Protein AF-A0A2H9M5C6-F1 (afdb_monomer_lite)

Foldseek 3Di:
DDPLLVLLVVLLVLLVVLLVVLVVQLVPPLVSSVVSLVSLVVSLVVLVVSLVVVLVVLVVDDDDPVSVVVNVSSVVSSVSSVVSNVSSVVSNVVSVVVD

Structure (mmCIF, N/CA/C/O backbone):
data_AF-A0A2H9M5C6-F1
#
_entry.id   AF-A0A2H9M5C6-F1
#
loop_
_atom_site.group_PDB
_atom_site.id
_atom_site.type_symbol
_atom_site.label_atom_id
_atom_site.label_alt_id
_atom_site.label_comp_id
_atom_site.label_asym_id
_atom_site.label_entity_id
_atom_site.label_seq_id
_atom_site.pdbx_PDB_ins_code
_atom_site.Cartn_x
_atom_site.Cartn_y
_atom_site.Cartn_z
_atom_site.occupancy
_atom_site.B_iso_or_equiv
_atom_site.auth_seq_id
_atom_site.auth_comp_id
_atom_site.auth_asym_id
_atom_site.auth_atom_id
_atom_site.pdbx_PDB_model_num
ATOM 1 N N . GLY A 1 1 ? 18.273 -1.918 -8.409 1.00 62.59 1 GLY A N 1
ATOM 2 C CA . GLY A 1 1 ? 16.834 -2.097 -8.134 1.00 62.59 1 GLY A CA 1
ATOM 3 C C . GLY A 1 1 ? 16.122 -0.788 -8.376 1.00 62.59 1 GLY A C 1
ATOM 4 O O . GLY A 1 1 ? 16.608 0.218 -7.864 1.00 62.59 1 GLY A O 1
ATOM 5 N N . ASP A 1 2 ? 15.048 -0.817 -9.164 1.00 89.75 2 ASP A N 1
ATOM 6 C CA . ASP A 1 2 ? 14.290 0.355 -9.616 1.00 89.75 2 ASP A CA 1
ATOM 7 C C . ASP A 1 2 ? 13.807 1.251 -8.452 1.00 89.75 2 ASP A C 1
ATOM 9 O O . ASP A 1 2 ? 13.411 0.760 -7.390 1.00 89.75 2 ASP A O 1
ATOM 13 N N . VAL A 1 3 ? 13.893 2.574 -8.634 1.00 94.38 3 VAL A N 1
ATOM 14 C CA . VAL A 1 3 ? 13.597 3.559 -7.579 1.00 94.38 3 VAL A CA 1
ATOM 15 C C . VAL A 1 3 ? 12.108 3.613 -7.238 1.00 94.38 3 VAL A C 1
ATOM 17 O O . VAL A 1 3 ? 11.767 3.724 -6.059 1.00 94.38 3 VAL A O 1
ATOM 20 N N . HIS A 1 4 ? 11.235 3.474 -8.236 1.00 95.75 4 HIS A N 1
ATOM 21 C CA . HIS A 1 4 ? 9.790 3.475 -8.046 1.00 95.75 4 HIS A CA 1
ATOM 22 C C . HIS A 1 4 ? 9.351 2.183 -7.359 1.00 95.75 4 HIS A C 1
ATOM 24 O O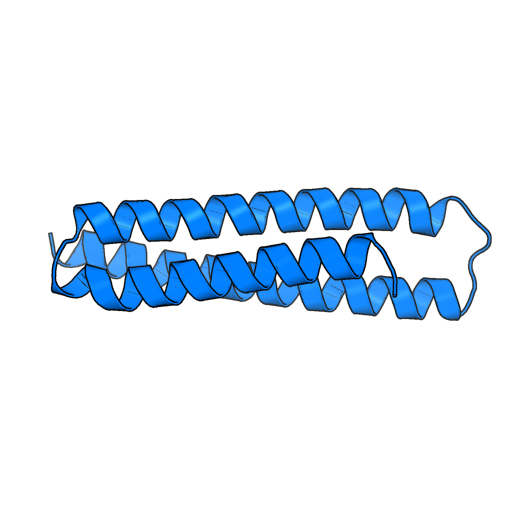 . HIS A 1 4 ? 8.634 2.249 -6.364 1.00 95.75 4 HIS A O 1
ATOM 30 N N . CYS A 1 5 ? 9.886 1.023 -7.764 1.00 95.38 5 CYS A N 1
ATOM 31 C CA . CYS A 1 5 ? 9.679 -0.240 -7.049 1.00 95.38 5 CYS A CA 1
ATOM 32 C C . CYS A 1 5 ? 10.055 -0.116 -5.569 1.00 95.38 5 CYS A C 1
ATOM 34 O O . CYS A 1 5 ? 9.259 -0.453 -4.698 1.00 95.38 5 CYS A O 1
ATOM 36 N N . LYS A 1 6 ? 11.255 0.392 -5.259 1.00 97.12 6 LYS A N 1
ATOM 37 C CA . LYS A 1 6 ? 11.707 0.548 -3.865 1.00 97.12 6 LYS A CA 1
ATOM 38 C C . LYS A 1 6 ? 10.778 1.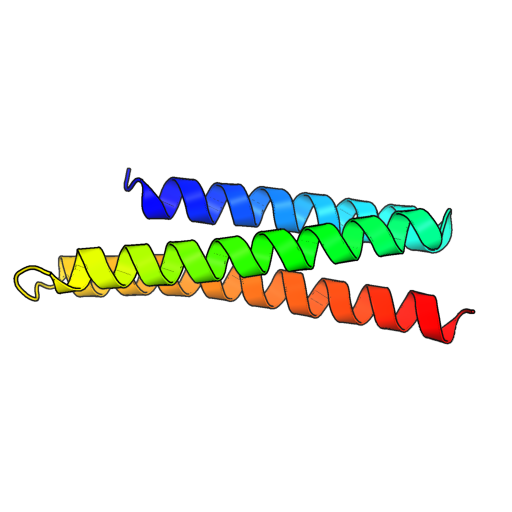456 -3.059 1.00 97.12 6 LYS A C 1
ATOM 40 O O . LYS A 1 6 ? 10.448 1.130 -1.919 1.00 97.12 6 LYS A O 1
ATOM 45 N N . ARG A 1 7 ? 10.356 2.582 -3.640 1.00 98.00 7 ARG A N 1
ATOM 46 C CA . ARG A 1 7 ? 9.440 3.529 -2.991 1.00 98.00 7 ARG A CA 1
ATOM 47 C C . ARG A 1 7 ? 8.068 2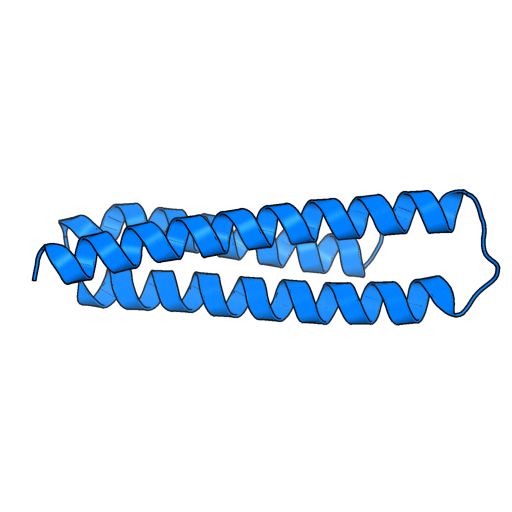.912 -2.756 1.00 98.00 7 ARG A C 1
ATOM 49 O O . ARG A 1 7 ? 7.613 2.907 -1.616 1.00 98.00 7 ARG A O 1
ATOM 56 N N . MET A 1 8 ? 7.457 2.331 -3.786 1.00 97.94 8 MET A N 1
ATOM 57 C CA . MET A 1 8 ? 6.145 1.690 -3.691 1.00 97.94 8 MET A CA 1
ATOM 58 C C . MET A 1 8 ? 6.151 0.527 -2.692 1.00 97.94 8 MET A C 1
ATOM 60 O O . MET A 1 8 ? 5.263 0.443 -1.850 1.00 97.94 8 MET A O 1
ATOM 64 N N . THR A 1 9 ? 7.177 -0.329 -2.699 1.00 98.00 9 THR A N 1
ATOM 65 C CA . THR A 1 9 ? 7.293 -1.427 -1.726 1.00 98.00 9 THR A CA 1
ATOM 66 C C . THR A 1 9 ? 7.484 -0.908 -0.300 1.00 98.00 9 THR A C 1
ATOM 68 O O . THR A 1 9 ? 6.939 -1.477 0.644 1.00 98.00 9 THR A O 1
ATOM 71 N N . ASN A 1 10 ? 8.214 0.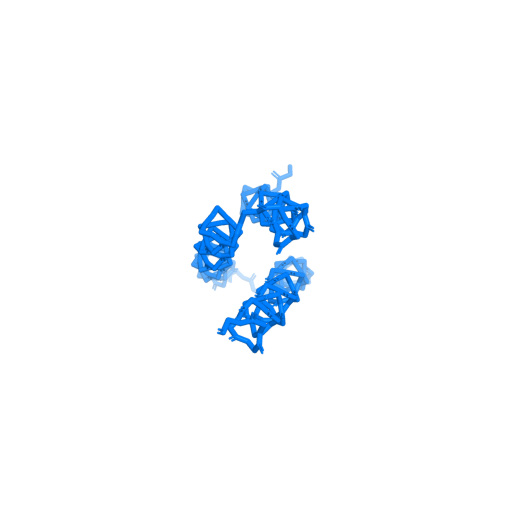195 -0.108 1.00 98.38 10 ASN A N 1
ATOM 72 C CA . ASN A 1 10 ? 8.347 0.813 1.210 1.00 98.38 10 ASN A CA 1
ATOM 73 C C . ASN A 1 10 ? 7.023 1.423 1.705 1.00 98.38 10 ASN A C 1
ATOM 75 O O . ASN A 1 10 ? 6.713 1.302 2.888 1.00 98.38 10 ASN A O 1
ATOM 79 N N . LEU A 1 11 ? 6.239 2.041 0.817 1.00 98.50 11 LEU A N 1
ATOM 80 C CA . LEU A 1 11 ? 4.892 2.531 1.131 1.00 98.50 11 LEU A CA 1
ATOM 81 C C . LEU A 1 11 ? 3.950 1.376 1.484 1.00 98.50 11 LEU A C 1
ATOM 83 O O . LEU A 1 11 ? 3.269 1.438 2.504 1.00 98.50 11 LEU A O 1
ATOM 87 N N . LEU A 1 12 ? 3.988 0.283 0.718 1.00 98.19 12 LEU A N 1
ATOM 88 C CA . LEU A 1 12 ? 3.233 -0.933 1.013 1.00 98.19 12 LEU A CA 1
ATOM 89 C C . LEU A 1 12 ? 3.604 -1.514 2.384 1.00 98.19 12 LEU A C 1
ATOM 91 O O . LEU A 1 12 ? 2.722 -1.840 3.173 1.00 98.19 12 LEU A O 1
ATOM 95 N N . ARG A 1 13 ? 4.900 -1.592 2.706 1.00 98.56 13 ARG A N 1
ATOM 96 C CA . ARG A 1 13 ? 5.374 -2.040 4.024 1.00 98.56 13 ARG A CA 1
ATOM 97 C C . ARG A 1 13 ? 4.793 -1.179 5.149 1.00 98.56 13 ARG A C 1
ATOM 99 O O . ARG A 1 13 ? 4.339 -1.729 6.148 1.00 98.56 13 ARG A O 1
ATOM 106 N N . LYS A 1 14 ? 4.793 0.150 4.992 1.00 98.62 14 LYS A N 1
ATOM 107 C CA . LYS A 1 14 ? 4.190 1.070 5.970 1.00 98.62 14 LYS A CA 1
ATOM 108 C C . LYS A 1 14 ? 2.677 0.865 6.083 1.00 98.62 14 LYS A C 1
ATOM 110 O O . LYS A 1 14 ? 2.174 0.770 7.194 1.00 98.62 14 LYS A O 1
ATOM 115 N N . ALA A 1 15 ? 1.975 0.702 4.961 1.00 98.38 15 ALA A N 1
ATOM 116 C CA . ALA A 1 15 ? 0.542 0.414 4.954 1.00 98.38 15 ALA A CA 1
ATOM 117 C C . ALA A 1 15 ? 0.213 -0.881 5.716 1.00 98.38 15 ALA A C 1
ATOM 119 O O . ALA A 1 15 ? -0.687 -0.885 6.547 1.00 98.38 15 ALA A O 1
ATOM 120 N N . ILE A 1 16 ? 0.974 -1.959 5.500 1.00 98.31 16 ILE A N 1
ATOM 121 C CA . ILE A 1 16 ? 0.801 -3.229 6.228 1.00 98.31 16 ILE A CA 1
ATOM 122 C C . ILE A 1 16 ? 1.050 -3.042 7.732 1.00 98.31 16 ILE A C 1
ATOM 124 O O . ILE A 1 16 ? 0.301 -3.571 8.550 1.00 98.31 16 ILE A O 1
ATOM 128 N N . GLN A 1 17 ? 2.069 -2.265 8.111 1.00 98.50 17 GLN A N 1
ATOM 129 C CA . GLN A 1 17 ? 2.336 -1.952 9.518 1.00 98.50 17 GLN A CA 1
ATOM 130 C C . GLN A 1 17 ? 1.176 -1.185 10.165 1.00 98.50 17 GLN A C 1
ATOM 132 O O . GLN A 1 17 ? 0.789 -1.519 11.282 1.00 98.50 17 GLN A O 1
ATOM 137 N N . SER A 1 18 ? 0.591 -0.204 9.476 1.00 98.25 18 SER A N 1
ATOM 138 C CA . SER A 1 18 ? -0.575 0.526 9.989 1.00 98.25 18 SER A CA 1
ATOM 139 C C . SER A 1 18 ? -1.833 -0.350 10.037 1.00 98.25 18 SER A C 1
ATOM 141 O O . SER A 1 18 ? -2.596 -0.242 10.989 1.00 98.25 18 SER A O 1
ATOM 143 N N . VAL A 1 19 ? -2.024 -1.295 9.103 1.00 98.06 19 VAL A N 1
ATOM 144 C CA . VAL A 1 19 ? -3.090 -2.314 9.218 1.00 98.06 19 VAL A CA 1
ATOM 145 C C . VAL A 1 19 ? -2.911 -3.147 10.490 1.00 98.06 19 VAL A C 1
ATOM 147 O O . VAL A 1 19 ? -3.868 -3.319 11.240 1.00 98.06 19 VAL A O 1
ATOM 150 N N . LEU A 1 20 ? -1.695 -3.630 10.770 1.00 97.50 20 LEU A N 1
ATOM 151 C CA . LEU A 1 20 ? -1.415 -4.392 11.992 1.00 97.50 20 LEU A CA 1
ATOM 152 C C . LEU A 1 20 ? -1.728 -3.574 13.253 1.00 97.50 20 LEU A C 1
ATOM 154 O O . LEU A 1 20 ? -2.385 -4.085 14.156 1.00 97.50 20 LEU A O 1
ATOM 158 N N . LYS A 1 21 ? -1.308 -2.304 13.303 1.00 97.38 21 LYS A N 1
ATOM 159 C CA . LYS A 1 21 ? -1.637 -1.406 14.421 1.00 97.38 21 LYS A CA 1
ATOM 160 C C . LYS A 1 21 ? -3.144 -1.223 14.579 1.00 97.38 21 LYS A C 1
ATOM 162 O O . LYS A 1 21 ? -3.650 -1.388 15.682 1.00 97.38 21 LYS A O 1
ATOM 167 N N . ALA A 1 22 ? -3.867 -0.993 13.481 1.00 96.88 22 ALA A N 1
ATOM 168 C CA . ALA A 1 22 ? -5.319 -0.855 13.508 1.00 96.88 22 ALA A CA 1
ATOM 169 C C . ALA A 1 22 ? -6.001 -2.115 14.072 1.00 96.88 22 ALA A C 1
ATOM 171 O O . ALA A 1 22 ? -6.930 -1.993 14.865 1.00 96.88 22 ALA A O 1
ATOM 172 N N . ILE A 1 23 ? -5.511 -3.315 13.717 1.00 95.12 23 ILE A N 1
ATOM 173 C CA . ILE A 1 23 ? -5.983 -4.610 14.247 1.00 95.12 23 ILE A CA 1
ATOM 174 C C . ILE A 1 23 ? -5.698 -4.761 15.752 1.00 95.12 23 ILE A C 1
ATOM 176 O O . ILE A 1 23 ? -6.483 -5.369 16.475 1.00 95.12 23 ILE A O 1
ATOM 180 N N . ILE A 1 24 ? -4.589 -4.229 16.252 1.00 94.44 24 ILE A N 1
ATOM 181 C CA . ILE A 1 24 ? -4.293 -4.269 17.689 1.00 94.44 24 ILE A CA 1
ATOM 182 C C . ILE A 1 24 ? -5.205 -3.277 18.421 1.00 94.44 24 ILE A C 1
ATOM 184 O O . ILE A 1 24 ? -5.935 -3.647 19.341 1.00 94.44 24 ILE A O 1
ATOM 188 N N . HIS A 1 25 ? -5.244 -2.031 17.953 1.00 94.44 25 HIS A N 1
ATOM 189 C CA . HIS A 1 25 ? -5.923 -0.956 18.659 1.00 94.44 25 HIS A CA 1
ATOM 190 C C . HIS A 1 25 ? -7.450 -1.018 18.571 1.00 94.44 25 HIS A C 1
ATOM 192 O O . HIS A 1 25 ? -8.093 -0.521 19.488 1.00 94.44 25 HIS A O 1
ATOM 198 N N . PHE A 1 26 ? -8.083 -1.618 17.551 1.00 89.69 26 PHE A N 1
ATOM 199 C CA . PHE A 1 26 ? -9.557 -1.549 17.450 1.00 89.69 26 PHE A CA 1
ATOM 200 C C . PHE A 1 26 ? -10.292 -2.227 18.617 1.00 89.69 26 PHE A C 1
ATOM 202 O O . PHE A 1 26 ? -11.458 -1.914 18.855 1.00 89.69 26 PHE A O 1
ATOM 209 N N . LYS A 1 27 ? -9.621 -3.123 19.356 1.00 82.94 27 LYS A N 1
ATOM 210 C CA . LYS A 1 27 ? -10.146 -3.737 20.587 1.00 82.94 27 LYS A CA 1
ATOM 211 C C . LYS A 1 27 ? -9.859 -2.928 21.856 1.00 82.94 27 LYS A C 1
ATOM 213 O O . LYS A 1 27 ? -10.582 -3.081 22.832 1.00 82.94 27 LYS A O 1
ATOM 218 N N . GLU A 1 28 ? -8.820 -2.097 21.849 1.00 88.50 28 GLU A N 1
ATOM 219 C CA . GLU A 1 28 ? -8.300 -1.403 23.038 1.00 88.50 28 GLU A CA 1
ATOM 220 C C . GLU A 1 28 ? -8.660 0.087 23.044 1.00 88.50 28 GLU A C 1
ATOM 222 O O . GLU A 1 28 ? -9.087 0.638 24.055 1.00 88.50 28 GLU A O 1
ATOM 227 N N . ASN A 1 29 ? -8.491 0.748 21.899 1.00 92.38 29 ASN A N 1
ATOM 228 C CA . ASN A 1 29 ? -8.713 2.170 21.705 1.00 92.38 29 ASN A CA 1
ATOM 229 C C . ASN A 1 29 ? -9.185 2.453 20.270 1.00 92.38 29 ASN A C 1
ATOM 231 O O . ASN A 1 29 ? -8.398 2.513 19.318 1.00 92.38 29 ASN A O 1
ATOM 235 N N . LYS A 1 30 ? -10.494 2.695 20.135 1.00 91.44 30 LYS A N 1
ATOM 236 C CA . LYS A 1 30 ? -11.143 2.987 18.851 1.00 91.44 30 LYS A CA 1
ATOM 237 C C . LYS A 1 30 ? -10.574 4.233 18.169 1.00 91.44 30 LYS A C 1
ATOM 239 O O . LYS A 1 30 ? -10.372 4.213 16.961 1.00 91.44 30 LYS A O 1
ATOM 244 N N . GLU A 1 31 ? -10.287 5.301 18.911 1.00 93.81 31 GLU A N 1
ATOM 245 C CA . GLU A 1 31 ? -9.772 6.553 18.342 1.00 93.81 31 GLU A CA 1
ATOM 246 C C . GLU A 1 31 ? -8.384 6.359 17.718 1.00 93.81 31 GLU A C 1
ATOM 248 O O . GLU A 1 31 ? -8.127 6.810 16.600 1.00 93.81 31 GLU A O 1
ATOM 253 N N . THR A 1 32 ? -7.498 5.631 18.400 1.00 95.69 32 THR A N 1
ATOM 254 C CA . THR A 1 32 ? -6.176 5.287 17.860 1.00 95.69 32 THR A CA 1
ATOM 255 C C . THR A 1 32 ? -6.299 4.389 16.632 1.00 95.69 32 THR A C 1
ATOM 257 O O . THR A 1 32 ? -5.660 4.661 15.617 1.00 95.69 32 THR A O 1
ATOM 260 N N . ALA A 1 33 ? -7.186 3.393 16.663 1.00 95.75 33 ALA A N 1
ATOM 261 C CA . ALA A 1 33 ? -7.421 2.522 15.515 1.00 95.75 33 ALA A CA 1
ATOM 262 C C . ALA A 1 33 ? -7.928 3.289 14.279 1.00 95.75 33 ALA A C 1
ATOM 264 O O . ALA A 1 33 ? -7.513 3.002 13.154 1.00 95.75 33 ALA A O 1
ATOM 265 N N . LEU A 1 34 ? -8.778 4.307 14.469 1.00 96.06 34 LEU A N 1
ATOM 266 C CA . LEU A 1 34 ? -9.215 5.192 13.384 1.00 96.06 34 LEU A CA 1
ATOM 267 C C . LEU A 1 34 ? -8.037 5.955 12.764 1.00 96.06 34 LEU A C 1
ATOM 269 O O . LEU A 1 34 ? -7.965 6.068 11.539 1.00 96.06 34 LEU A O 1
ATOM 273 N N . ARG A 1 35 ? -7.093 6.441 13.583 1.00 97.19 35 ARG A N 1
ATOM 274 C CA . ARG A 1 35 ? -5.868 7.093 13.087 1.00 97.19 35 ARG A CA 1
ATOM 275 C C . ARG A 1 35 ? -5.013 6.130 12.266 1.00 97.19 35 ARG A C 1
ATOM 277 O O . ARG A 1 35 ? -4.593 6.498 11.172 1.00 97.19 35 ARG A O 1
ATOM 284 N N . ASP A 1 36 ? -4.824 4.896 12.728 1.00 98.00 36 ASP A N 1
ATOM 285 C CA . ASP A 1 36 ? -4.072 3.887 11.974 1.00 98.00 36 ASP A CA 1
ATOM 286 C C . ASP A 1 36 ? -4.730 3.570 10.622 1.00 98.00 36 ASP A C 1
ATOM 288 O O . ASP A 1 36 ? -4.048 3.467 9.602 1.00 98.00 36 ASP A O 1
ATOM 292 N N . VAL A 1 37 ? -6.066 3.479 10.569 1.00 97.75 37 VAL A N 1
ATOM 293 C CA . VAL A 1 37 ? -6.791 3.307 9.298 1.00 97.75 37 VAL A CA 1
ATOM 294 C C . VAL A 1 37 ? -6.547 4.485 8.349 1.00 97.75 37 VAL A C 1
ATOM 296 O O . VAL A 1 37 ? -6.369 4.277 7.143 1.00 97.75 37 VAL A O 1
ATOM 299 N N . LEU A 1 38 ? -6.528 5.719 8.861 1.00 97.44 38 LEU A N 1
ATOM 300 C CA . LEU A 1 38 ? -6.224 6.900 8.049 1.00 97.44 38 LEU A CA 1
ATOM 301 C C . LEU A 1 38 ? -4.796 6.849 7.491 1.00 97.44 38 LEU A C 1
ATOM 303 O O . LEU A 1 38 ? -4.605 7.174 6.319 1.00 97.44 38 LEU A O 1
ATOM 307 N N . GLU A 1 39 ? -3.814 6.371 8.261 1.00 98.25 39 GLU A N 1
ATOM 308 C CA . GLU A 1 39 ? -2.453 6.155 7.751 1.00 98.25 39 GLU A CA 1
ATOM 309 C C . GLU A 1 39 ? -2.432 5.174 6.570 1.00 98.25 39 GLU A C 1
ATOM 311 O O . GLU A 1 39 ? -1.806 5.459 5.547 1.00 98.25 39 GLU A O 1
ATOM 316 N N . VAL A 1 40 ? -3.162 4.052 6.655 1.00 98.25 40 VAL A N 1
ATOM 317 C CA . VAL A 1 40 ? -3.261 3.085 5.543 1.00 98.25 40 VAL A CA 1
ATOM 318 C C . VAL A 1 40 ? -3.785 3.764 4.277 1.00 98.25 40 VAL A C 1
ATOM 320 O O . VAL A 1 40 ? -3.234 3.569 3.189 1.00 98.25 40 VAL A O 1
ATOM 323 N N . LYS A 1 41 ? -4.831 4.592 4.406 1.00 96.81 41 LYS A N 1
ATOM 324 C CA . LYS A 1 41 ? -5.413 5.330 3.274 1.00 96.81 41 LYS A CA 1
ATOM 325 C C . LYS A 1 41 ? -4.412 6.311 2.665 1.00 96.81 41 LYS A C 1
ATOM 327 O O . LYS A 1 41 ? -4.313 6.379 1.437 1.00 96.81 41 LYS A O 1
ATOM 332 N N . THR A 1 42 ? -3.641 7.007 3.498 1.00 98.12 42 THR A N 1
ATOM 333 C CA . THR A 1 42 ? -2.573 7.916 3.059 1.00 98.12 42 THR A CA 1
ATOM 334 C C . THR A 1 42 ? -1.492 7.170 2.279 1.00 98.12 42 THR A C 1
ATOM 336 O O . THR A 1 42 ? -1.220 7.519 1.132 1.00 98.12 42 THR A O 1
ATOM 339 N N . TYR A 1 43 ? -0.947 6.076 2.819 1.00 98.44 43 TYR A N 1
ATOM 340 C CA . TYR A 1 43 ? 0.093 5.306 2.128 1.00 98.44 43 TYR A CA 1
ATOM 341 C C . TYR A 1 43 ? -0.395 4.662 0.826 1.00 98.44 43 TYR A C 1
ATOM 343 O O . TYR A 1 43 ? 0.360 4.583 -0.147 1.00 98.44 43 TYR A O 1
ATOM 351 N N . ASN A 1 44 ? -1.656 4.223 0.758 1.00 97.44 44 ASN A N 1
ATOM 352 C CA . ASN A 1 44 ? -2.230 3.717 -0.488 1.00 97.44 44 ASN A CA 1
ATOM 353 C C . ASN A 1 44 ? -2.373 4.826 -1.546 1.00 97.44 44 ASN A C 1
ATOM 355 O O . ASN A 1 44 ? -2.065 4.606 -2.720 1.00 97.44 44 ASN A O 1
ATOM 359 N N . LYS A 1 45 ? -2.785 6.036 -1.140 1.00 97.81 45 LYS A N 1
ATOM 360 C CA . LYS A 1 45 ? -2.830 7.200 -2.036 1.00 97.81 45 LYS A CA 1
ATOM 361 C C . LYS A 1 45 ? -1.438 7.519 -2.586 1.00 97.81 45 LYS A C 1
ATOM 363 O O . LYS A 1 45 ? -1.279 7.593 -3.801 1.00 97.81 45 LYS A O 1
ATOM 368 N N . GLU A 1 46 ? -0.434 7.604 -1.718 1.00 98.06 46 GLU A N 1
ATOM 369 C CA . GLU A 1 46 ? 0.961 7.830 -2.119 1.00 98.06 46 GLU A CA 1
ATOM 370 C C . GLU A 1 46 ? 1.481 6.719 -3.049 1.00 98.06 46 GLU A C 1
ATOM 372 O O . GLU A 1 46 ? 2.174 6.993 -4.028 1.00 98.06 46 GLU A O 1
ATOM 377 N N . THR A 1 47 ? 1.099 5.459 -2.806 1.00 97.94 47 THR A N 1
ATOM 378 C CA . THR A 1 47 ? 1.466 4.324 -3.674 1.00 97.94 47 THR A CA 1
ATOM 379 C C . THR A 1 47 ? 0.873 4.480 -5.074 1.00 97.94 47 THR A C 1
ATOM 381 O O . THR A 1 47 ? 1.554 4.211 -6.064 1.00 97.94 47 THR A O 1
ATOM 384 N N . LYS A 1 48 ? -0.383 4.933 -5.179 1.00 97.00 48 LYS A N 1
ATOM 385 C CA . LYS A 1 48 ? -1.043 5.205 -6.466 1.00 97.00 48 LYS A CA 1
ATOM 386 C C . LYS A 1 48 ? -0.385 6.373 -7.205 1.00 97.00 48 LYS A C 1
ATOM 388 O O . LYS A 1 48 ? -0.228 6.306 -8.421 1.00 97.00 48 LYS A O 1
ATOM 393 N N . GLU A 1 49 ? 0.002 7.424 -6.492 1.00 97.69 49 GLU A N 1
ATOM 394 C CA . GLU A 1 49 ? 0.715 8.562 -7.078 1.00 97.69 49 GLU A CA 1
ATOM 395 C C . GLU A 1 49 ? 2.094 8.150 -7.605 1.00 97.69 49 GLU A C 1
ATOM 397 O O . GLU A 1 49 ? 2.446 8.490 -8.734 1.00 97.69 49 GLU A O 1
ATOM 402 N N . GLU A 1 50 ? 2.858 7.370 -6.836 1.00 98.00 50 GLU A N 1
ATOM 403 C CA . GLU A 1 50 ? 4.164 6.866 -7.274 1.00 98.00 50 GLU A CA 1
ATOM 404 C C . GLU A 1 50 ? 4.035 5.885 -8.448 1.00 98.00 50 GLU A C 1
ATOM 406 O O . GLU A 1 50 ? 4.841 5.937 -9.373 1.00 98.00 50 GLU A O 1
ATOM 411 N N . TYR A 1 51 ? 2.991 5.047 -8.462 1.00 97.50 51 TYR A N 1
ATOM 412 C CA . TYR A 1 51 ? 2.659 4.182 -9.598 1.00 97.50 51 TYR A CA 1
ATOM 413 C C . TYR A 1 51 ? 2.449 4.986 -10.887 1.00 97.50 51 TYR A C 1
ATOM 415 O O . TYR A 1 51 ? 3.007 4.635 -11.924 1.00 97.50 51 TYR A O 1
ATOM 423 N N . ASN A 1 52 ? 1.680 6.077 -10.826 1.00 96.44 52 ASN A N 1
ATOM 424 C CA . ASN A 1 52 ? 1.430 6.921 -11.995 1.00 96.44 52 ASN A CA 1
ATOM 425 C C . ASN A 1 52 ? 2.725 7.569 -12.505 1.00 96.44 52 ASN A C 1
ATOM 427 O O . ASN A 1 52 ? 3.013 7.484 -13.696 1.00 96.44 52 ASN A O 1
ATOM 431 N N . LYS A 1 53 ? 3.558 8.107 -11.602 1.00 95.75 53 LYS A N 1
ATOM 432 C CA . LYS A 1 53 ? 4.886 8.649 -11.953 1.00 95.75 53 LYS A CA 1
ATOM 433 C C . LYS A 1 53 ? 5.783 7.590 -12.599 1.00 95.75 53 LYS A C 1
ATOM 435 O O . LYS A 1 53 ? 6.499 7.876 -13.556 1.00 95.75 53 LYS A O 1
ATOM 440 N N . ALA A 1 54 ? 5.741 6.361 -12.082 1.00 94.81 54 ALA A N 1
ATOM 441 C CA . ALA A 1 54 ? 6.502 5.248 -12.630 1.00 94.81 54 ALA A CA 1
ATOM 442 C C . ALA A 1 54 ? 6.058 4.915 -14.060 1.00 94.81 54 ALA A C 1
ATOM 444 O O . ALA A 1 54 ? 6.909 4.689 -14.916 1.00 94.81 54 ALA A O 1
ATOM 445 N N . LEU A 1 55 ? 4.748 4.926 -14.335 1.00 94.25 55 LEU A N 1
ATOM 446 C CA . LEU A 1 55 ? 4.206 4.702 -15.677 1.00 94.25 55 LEU A CA 1
ATOM 447 C C . LEU A 1 55 ? 4.567 5.818 -16.659 1.00 94.25 55 LEU A C 1
ATOM 449 O O . LEU A 1 55 ? 4.984 5.513 -17.772 1.00 94.25 55 LEU A O 1
ATOM 453 N N . GLU A 1 56 ? 4.436 7.084 -16.259 1.00 92.50 56 GLU A N 1
ATOM 454 C CA . GLU A 1 56 ? 4.800 8.237 -17.098 1.00 92.50 56 GLU A CA 1
ATOM 455 C C . GLU A 1 56 ? 6.257 8.145 -17.557 1.00 92.50 56 GLU A C 1
ATOM 457 O O . GLU A 1 56 ? 6.560 8.300 -18.738 1.00 92.50 56 GLU A O 1
ATOM 462 N N . LYS A 1 57 ? 7.160 7.803 -16.631 1.00 89.50 57 LYS A N 1
ATOM 463 C CA . LYS A 1 57 ? 8.574 7.599 -16.946 1.00 89.50 57 LYS A CA 1
ATOM 464 C C . LYS A 1 57 ? 8.807 6.372 -17.829 1.00 89.50 57 LYS A C 1
ATOM 466 O O . LYS A 1 57 ? 9.649 6.414 -18.720 1.00 89.50 57 LYS A O 1
ATOM 471 N N . LEU A 1 58 ? 8.095 5.279 -17.563 1.00 89.06 58 LEU A N 1
ATOM 472 C CA . LEU A 1 58 ? 8.276 4.006 -18.256 1.00 89.06 58 LEU A CA 1
ATOM 473 C C . LEU A 1 58 ? 7.832 4.070 -19.726 1.00 89.06 58 LEU A C 1
ATOM 475 O O . LEU A 1 58 ? 8.481 3.474 -20.579 1.00 89.06 58 LEU A O 1
ATOM 479 N N . TYR A 1 59 ? 6.757 4.805 -20.023 1.00 86.12 59 TYR A N 1
ATOM 480 C CA . TYR A 1 59 ? 6.240 4.985 -21.385 1.00 86.12 59 TYR A CA 1
ATOM 481 C C . TYR A 1 59 ? 6.891 6.141 -22.157 1.00 86.12 59 TYR A C 1
ATOM 483 O O . TYR A 1 59 ? 6.590 6.325 -23.332 1.00 86.12 59 TYR A O 1
ATOM 491 N N . GLY A 1 60 ? 7.799 6.900 -21.537 1.00 81.56 60 GLY A N 1
ATOM 492 C CA . GLY A 1 60 ? 8.566 7.953 -22.211 1.00 81.56 60 GLY A CA 1
ATOM 493 C C . GLY A 1 60 ? 9.689 7.444 -23.130 1.00 81.56 60 GLY A C 1
ATOM 494 O O . GLY A 1 60 ? 10.413 8.260 -23.693 1.00 81.56 60 GLY A O 1
ATOM 495 N N . GLY A 1 61 ? 9.868 6.124 -23.257 1.00 78.12 61 GLY A N 1
ATOM 496 C CA . GLY A 1 61 ? 10.900 5.484 -24.078 1.00 78.12 61 GLY A CA 1
ATOM 497 C C . GLY A 1 61 ? 10.341 4.458 -25.068 1.00 78.12 61 GLY A C 1
ATOM 498 O O . GLY A 1 61 ? 9.131 4.334 -25.249 1.00 78.12 61 GLY A O 1
ATOM 499 N N . GLU A 1 62 ? 11.235 3.706 -25.712 1.00 83.88 62 GLU A N 1
ATOM 500 C CA . GLU A 1 62 ? 10.861 2.637 -26.644 1.00 83.88 62 GLU A CA 1
ATOM 501 C C . GLU A 1 62 ? 10.142 1.485 -25.923 1.00 83.88 62 GLU A C 1
ATOM 503 O O . GLU A 1 62 ? 10.536 1.051 -24.837 1.00 83.88 62 GLU A O 1
ATOM 508 N N . LEU A 1 63 ? 9.071 0.976 -26.534 1.00 83.75 63 LEU A N 1
ATOM 509 C CA . LEU A 1 63 ? 8.266 -0.096 -25.962 1.00 83.75 63 LEU A CA 1
ATOM 510 C C . LEU A 1 63 ? 8.976 -1.449 -26.116 1.00 83.75 63 LEU A C 1
ATOM 512 O O . LEU A 1 63 ? 8.889 -2.096 -27.157 1.00 83.75 63 LEU A O 1
ATOM 516 N N . THR A 1 64 ? 9.642 -1.903 -25.055 1.00 90.62 64 THR A N 1
ATOM 517 C CA . THR A 1 64 ? 10.346 -3.195 -25.017 1.00 90.62 64 THR A CA 1
ATOM 518 C C . THR A 1 64 ? 9.628 -4.232 -24.144 1.00 90.62 64 THR A C 1
ATOM 520 O O . THR A 1 64 ? 8.744 -3.915 -23.343 1.00 90.62 64 THR A O 1
ATOM 523 N N . ILE A 1 65 ? 10.039 -5.504 -24.241 1.00 90.94 65 ILE A N 1
ATOM 524 C CA . ILE A 1 65 ? 9.576 -6.566 -23.325 1.00 90.94 65 ILE A CA 1
ATOM 525 C C . ILE A 1 65 ? 9.878 -6.202 -21.863 1.00 90.94 65 ILE A C 1
ATOM 527 O O . ILE A 1 65 ? 9.072 -6.488 -20.975 1.00 90.94 65 ILE A O 1
ATOM 531 N N . ASP A 1 66 ? 11.008 -5.545 -21.603 1.00 88.75 66 ASP A N 1
ATOM 532 C CA . ASP A 1 66 ? 11.387 -5.133 -20.252 1.00 88.75 66 ASP A CA 1
ATOM 533 C C . ASP A 1 66 ? 10.466 -4.036 -19.712 1.00 88.75 66 ASP A C 1
ATOM 535 O O . ASP A 1 66 ? 10.081 -4.085 -18.542 1.00 88.75 66 ASP A O 1
ATOM 539 N N . VAL A 1 67 ? 10.011 -3.115 -20.569 1.00 90.38 67 VAL A N 1
ATOM 540 C CA . VAL A 1 67 ? 8.968 -2.139 -20.219 1.00 90.38 67 VAL A CA 1
ATOM 541 C C . VAL A 1 67 ? 7.680 -2.848 -19.793 1.00 90.38 67 VAL A C 1
ATOM 543 O O . VAL A 1 67 ? 7.116 -2.533 -18.742 1.00 90.38 67 VAL A O 1
ATOM 546 N N . ILE A 1 68 ? 7.234 -3.857 -20.544 1.00 91.94 68 ILE A N 1
ATOM 547 C CA . ILE A 1 68 ? 6.020 -4.618 -20.207 1.00 91.94 68 ILE A CA 1
ATOM 548 C C . ILE A 1 68 ? 6.180 -5.337 -18.859 1.00 91.94 68 ILE A C 1
ATOM 550 O O . ILE A 1 68 ? 5.289 -5.270 -18.010 1.00 91.94 68 ILE A O 1
ATOM 554 N N . LYS A 1 69 ? 7.328 -5.981 -18.624 1.00 94.56 69 LYS A N 1
ATOM 555 C CA . LYS A 1 69 ? 7.614 -6.671 -17.357 1.00 94.56 69 LYS A CA 1
ATOM 556 C C . LYS A 1 69 ? 7.628 -5.707 -16.170 1.00 94.56 69 LYS A C 1
ATOM 558 O O . LYS A 1 69 ? 6.998 -5.984 -15.151 1.00 94.56 69 LYS A O 1
ATOM 563 N N . MET A 1 70 ? 8.290 -4.557 -16.302 1.00 94.62 70 MET A N 1
ATOM 564 C CA . MET A 1 70 ? 8.345 -3.547 -15.240 1.00 94.62 70 MET A CA 1
ATOM 565 C C . MET A 1 70 ? 6.964 -2.983 -14.904 1.00 94.62 70 MET A C 1
ATOM 567 O O . MET A 1 70 ? 6.631 -2.824 -13.728 1.00 94.62 70 MET A O 1
ATOM 571 N N . ARG A 1 71 ? 6.124 -2.751 -15.918 1.00 95.06 71 ARG A N 1
ATOM 572 C CA . ARG A 1 71 ? 4.735 -2.323 -15.728 1.00 95.06 71 ARG A CA 1
ATOM 573 C C . ARG A 1 71 ? 3.945 -3.310 -14.866 1.00 95.06 71 ARG A C 1
ATOM 575 O O . ARG A 1 71 ? 3.215 -2.878 -13.970 1.00 95.06 71 ARG A O 1
ATOM 582 N N . GLU A 1 72 ? 4.084 -4.613 -15.110 1.00 96.56 72 GLU A N 1
ATOM 583 C CA . GLU A 1 72 ? 3.389 -5.627 -14.308 1.00 96.56 72 GLU A CA 1
ATOM 584 C C . GLU A 1 72 ? 3.908 -5.671 -12.865 1.00 96.56 72 GLU A C 1
ATOM 586 O O . GLU A 1 72 ? 3.102 -5.766 -11.940 1.00 96.56 72 GLU A O 1
ATOM 591 N N . ILE A 1 73 ? 5.213 -5.484 -12.636 1.00 96.88 73 ILE A N 1
ATOM 592 C CA . ILE A 1 73 ? 5.758 -5.369 -11.273 1.00 96.88 73 ILE A CA 1
ATOM 593 C C . ILE A 1 73 ? 5.116 -4.184 -10.535 1.00 96.88 73 ILE A C 1
ATOM 595 O O . ILE A 1 73 ? 4.598 -4.353 -9.428 1.00 96.88 73 ILE A O 1
ATOM 599 N N . TYR A 1 74 ? 5.091 -2.993 -11.144 1.00 97.19 74 TYR A N 1
ATOM 600 C CA . TYR A 1 74 ? 4.452 -1.817 -10.541 1.00 97.19 74 TYR A CA 1
ATOM 601 C C . TYR A 1 74 ? 2.966 -2.056 -10.252 1.00 97.19 74 TYR A C 1
ATOM 603 O O . TYR A 1 74 ? 2.462 -1.690 -9.187 1.00 97.19 74 TYR A O 1
ATOM 611 N N . LYS A 1 75 ? 2.259 -2.699 -11.187 1.00 97.44 75 LYS A N 1
ATOM 612 C CA . LYS A 1 75 ? 0.837 -3.027 -11.055 1.00 97.44 75 LYS A CA 1
ATOM 613 C C . LYS A 1 75 ? 0.581 -3.956 -9.868 1.00 97.44 75 LYS A C 1
ATOM 615 O O . LYS A 1 75 ? -0.308 -3.656 -9.075 1.00 97.44 75 LYS A O 1
ATOM 620 N N . HIS A 1 76 ? 1.366 -5.019 -9.706 1.00 98.19 76 HIS A N 1
ATOM 621 C CA . HIS A 1 76 ? 1.206 -5.942 -8.583 1.00 98.19 76 HIS A CA 1
ATOM 622 C C . HIS A 1 76 ? 1.458 -5.266 -7.233 1.00 98.19 76 HIS A C 1
ATOM 624 O O . HIS A 1 76 ? 0.670 -5.453 -6.309 1.00 98.19 76 HIS A O 1
ATOM 630 N N . ILE A 1 77 ? 2.481 -4.411 -7.121 1.00 97.81 77 ILE A N 1
ATOM 631 C CA . ILE A 1 77 ? 2.733 -3.663 -5.876 1.00 97.81 77 ILE A CA 1
ATOM 632 C C . ILE A 1 77 ? 1.554 -2.729 -5.553 1.00 97.81 77 ILE A C 1
ATOM 634 O O . ILE A 1 77 ? 1.096 -2.678 -4.410 1.00 97.81 77 ILE A O 1
ATOM 638 N N . ARG A 1 78 ? 1.018 -2.022 -6.558 1.00 97.31 78 ARG A N 1
ATOM 639 C CA . ARG A 1 78 ? -0.185 -1.186 -6.405 1.00 97.31 78 ARG A CA 1
ATOM 640 C C . ARG A 1 78 ? -1.394 -2.012 -5.960 1.00 97.31 78 ARG A C 1
ATOM 642 O O . ARG A 1 78 ? -2.158 -1.556 -5.116 1.00 97.31 78 ARG A O 1
ATOM 649 N N . ASP A 1 79 ? -1.592 -3.195 -6.531 1.00 98.06 79 ASP A N 1
ATOM 650 C CA . ASP A 1 79 ? -2.732 -4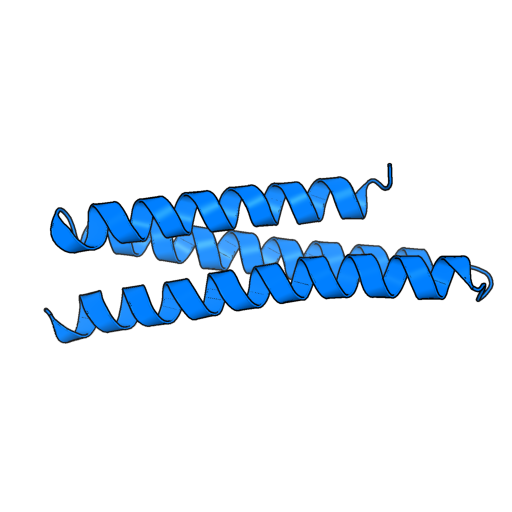.053 -6.193 1.00 98.06 79 ASP A CA 1
ATOM 651 C C . ASP A 1 79 ? -2.643 -4.594 -4.763 1.00 98.06 79 ASP A C 1
ATOM 653 O O . ASP A 1 79 ? -3.651 -4.592 -4.059 1.00 98.06 79 ASP A O 1
ATOM 657 N N . CYS A 1 80 ? -1.440 -4.898 -4.268 1.00 97.56 80 CYS A N 1
ATOM 658 C CA . CYS A 1 80 ? -1.233 -5.142 -2.840 1.00 97.56 80 CYS A CA 1
ATOM 659 C C . CYS A 1 80 ? -1.635 -3.925 -1.985 1.00 97.56 80 CYS A C 1
ATOM 661 O O . CYS A 1 80 ? -2.286 -4.088 -0.957 1.00 97.56 80 CYS A O 1
ATOM 663 N N . GLY A 1 81 ? -1.302 -2.701 -2.415 1.00 96.12 81 GLY A N 1
ATOM 664 C CA . GLY A 1 81 ? -1.727 -1.468 -1.735 1.00 96.12 81 GLY A CA 1
ATOM 665 C C . GLY A 1 81 ? -3.250 -1.268 -1.718 1.00 96.12 81 GLY A C 1
ATOM 666 O O . GLY A 1 81 ? -3.815 -0.820 -0.721 1.00 96.12 81 GLY A O 1
ATOM 667 N N . LYS A 1 82 ? -3.951 -1.665 -2.786 1.00 97.06 82 LYS A N 1
ATOM 668 C CA . LYS A 1 82 ? -5.422 -1.659 -2.801 1.00 97.06 82 LYS A CA 1
ATOM 669 C C . LYS A 1 82 ? -6.000 -2.643 -1.789 1.00 97.06 82 LYS A C 1
ATOM 671 O O . LYS A 1 82 ? -6.912 -2.272 -1.060 1.00 97.06 82 LYS A O 1
ATOM 676 N N . ALA A 1 83 ? -5.448 -3.854 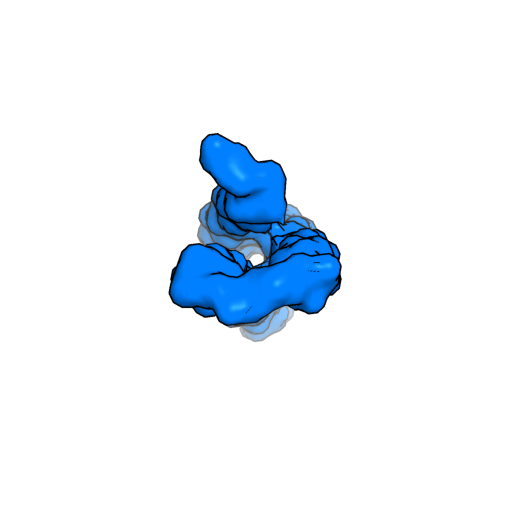-1.716 1.00 97.38 83 ALA A N 1
ATOM 677 C CA . ALA A 1 83 ? -5.897 -4.866 -0.764 1.00 97.38 83 ALA A CA 1
ATOM 678 C C . ALA A 1 83 ? -5.714 -4.411 0.696 1.00 97.38 83 ALA A C 1
ATOM 680 O O . ALA A 1 83 ? -6.590 -4.642 1.531 1.00 97.38 83 ALA A O 1
ATOM 681 N N . THR A 1 84 ? -4.622 -3.704 1.020 1.00 96.62 84 THR A N 1
ATOM 682 C CA . THR A 1 84 ? -4.436 -3.146 2.374 1.00 96.62 84 THR A CA 1
ATOM 683 C C . THR A 1 84 ? -5.442 -2.037 2.680 1.00 96.62 84 THR A C 1
ATOM 685 O O . THR A 1 84 ? -5.974 -1.993 3.789 1.00 96.62 84 THR A O 1
ATOM 688 N N . ALA A 1 85 ? -5.763 -1.180 1.708 1.00 96.69 85 ALA A N 1
ATOM 689 C CA . ALA A 1 85 ? -6.795 -0.156 1.865 1.00 96.69 85 ALA A CA 1
ATOM 690 C C . ALA A 1 85 ? -8.208 -0.743 2.021 1.00 96.69 85 ALA A C 1
ATOM 692 O O . ALA A 1 85 ? -9.006 -0.235 2.804 1.00 96.69 85 ALA A O 1
ATOM 693 N N . GLU A 1 86 ? -8.524 -1.819 1.305 1.00 97.69 86 GLU A N 1
ATOM 694 C CA . GLU A 1 86 ? -9.792 -2.531 1.473 1.00 97.69 86 GLU A CA 1
ATOM 695 C C . GLU A 1 86 ? -9.880 -3.190 2.857 1.00 97.69 86 GLU A C 1
ATOM 697 O O . GLU A 1 86 ? -10.881 -3.044 3.556 1.00 97.69 86 GLU A O 1
ATOM 702 N N . THR A 1 87 ? -8.786 -3.805 3.313 1.00 97.25 87 THR A N 1
ATOM 703 C CA . THR A 1 87 ? -8.684 -4.360 4.672 1.00 97.25 87 THR A CA 1
ATOM 704 C C . THR A 1 87 ? -8.944 -3.289 5.736 1.00 97.25 87 THR A C 1
ATOM 706 O O . THR A 1 87 ? -9.704 -3.520 6.677 1.00 97.25 87 THR A O 1
ATOM 709 N N . SER A 1 88 ? -8.368 -2.090 5.591 1.00 96.75 88 SER A N 1
ATOM 710 C CA . SER A 1 88 ? -8.578 -1.012 6.565 1.00 96.75 88 SER A CA 1
ATOM 711 C C . SER A 1 88 ? -10.001 -0.447 6.550 1.00 96.75 88 SER A C 1
ATOM 713 O O . SER A 1 88 ? -10.481 0.007 7.590 1.00 96.75 88 SER A O 1
ATOM 715 N N . ASN A 1 89 ? -10.716 -0.533 5.424 1.00 96.56 89 ASN A N 1
ATOM 716 C CA . ASN A 1 89 ? -12.137 -0.186 5.370 1.00 96.56 89 ASN A CA 1
ATOM 717 C C . ASN A 1 89 ? -12.995 -1.156 6.197 1.00 96.56 89 ASN A C 1
ATOM 719 O O . ASN A 1 89 ? -13.843 -0.697 6.957 1.00 96.56 89 ASN A O 1
ATOM 723 N N . TYR A 1 90 ? -12.741 -2.466 6.143 1.00 96.31 90 TYR A N 1
ATOM 724 C CA . TYR A 1 90 ? -13.464 -3.425 6.992 1.00 96.31 90 TYR A CA 1
ATOM 725 C C . TYR A 1 90 ? -13.185 -3.218 8.489 1.00 96.31 90 TYR A C 1
ATOM 727 O O . TYR A 1 90 ? -14.093 -3.336 9.318 1.00 96.31 90 TYR A O 1
ATOM 735 N N . ILE A 1 91 ? -11.950 -2.850 8.851 1.00 94.69 91 ILE A N 1
ATOM 736 C CA . ILE A 1 91 ? -11.611 -2.481 10.235 1.00 94.69 91 ILE A CA 1
ATOM 737 C C . ILE A 1 91 ? -12.407 -1.240 10.665 1.00 94.69 91 ILE A C 1
ATOM 739 O O . ILE A 1 91 ? -13.035 -1.247 11.722 1.00 94.69 91 ILE A O 1
ATOM 743 N N . MET A 1 92 ? -12.444 -0.199 9.827 1.00 95.00 92 MET A N 1
ATOM 744 C CA . MET A 1 92 ? -13.237 1.016 10.060 1.00 95.00 92 MET A CA 1
ATOM 745 C C . MET A 1 92 ? -14.721 0.704 10.273 1.00 95.00 92 MET A C 1
ATOM 747 O O . MET A 1 92 ? -15.309 1.157 11.252 1.00 95.00 92 MET A O 1
ATOM 751 N N . GLU A 1 93 ? -15.328 -0.097 9.396 1.00 94.00 93 GLU A N 1
ATOM 752 C CA . GLU A 1 93 ? -16.729 -0.500 9.539 1.00 94.00 93 GLU A CA 1
ATOM 753 C C . GLU A 1 93 ? -16.994 -1.243 10.849 1.00 94.00 93 GLU A C 1
ATOM 755 O O . GLU A 1 93 ? -18.038 -1.048 11.467 1.00 94.00 93 GLU A O 1
ATOM 760 N N . THR A 1 94 ? -16.046 -2.071 11.290 1.00 91.06 94 THR A N 1
ATOM 761 C CA . THR A 1 94 ? -16.141 -2.792 12.565 1.00 91.06 94 THR A CA 1
ATOM 762 C C . THR A 1 94 ? -16.122 -1.826 13.752 1.00 91.06 94 THR A C 1
ATOM 764 O O . THR A 1 94 ? -16.913 -1.974 14.682 1.00 91.06 94 THR A O 1
ATOM 767 N N . ILE A 1 95 ? -15.271 -0.798 13.715 1.00 89.62 95 ILE A N 1
ATOM 768 C CA . ILE A 1 95 ? -15.217 0.244 14.754 1.00 89.62 95 ILE A CA 1
ATOM 769 C C . ILE A 1 95 ? -16.534 1.033 14.798 1.00 89.62 95 ILE A C 1
ATOM 771 O O . ILE A 1 95 ? -17.074 1.270 15.878 1.00 89.62 95 ILE A O 1
ATOM 775 N N . VAL A 1 96 ? -17.073 1.407 13.633 1.00 87.25 96 VAL A N 1
ATOM 776 C CA . VAL A 1 96 ? -18.320 2.183 13.537 1.00 87.25 96 VAL A CA 1
ATOM 777 C C . VAL A 1 96 ? -19.526 1.366 14.002 1.00 87.25 96 VAL A C 1
ATOM 779 O O . VAL A 1 96 ? -20.308 1.867 14.793 1.00 87.25 96 VAL A O 1
ATOM 782 N N . LYS A 1 97 ? -19.663 0.099 13.583 1.00 82.06 97 LYS A N 1
ATOM 783 C CA . LYS A 1 97 ? -20.799 -0.768 13.970 1.00 82.06 97 LYS A CA 1
ATOM 784 C C . LYS A 1 97 ? -20.802 -1.166 15.449 1.00 82.06 97 LYS A C 1
ATOM 786 O O . LYS A 1 97 ? -21.827 -1.611 15.952 1.00 82.06 97 LYS A O 1
ATOM 791 N N . THR A 1 98 ? -19.659 -1.072 16.128 1.00 70.00 98 THR A N 1
ATOM 792 C CA . THR A 1 98 ? -19.527 -1.383 17.562 1.00 70.00 98 THR A CA 1
ATOM 793 C C . THR A 1 98 ? -19.638 -0.147 18.455 1.00 70.00 98 THR A C 1
ATOM 795 O O . THR A 1 98 ? -19.425 -0.261 19.665 1.00 70.00 98 THR A O 1
ATOM 798 N N . THR A 1 99 ? -19.871 1.036 17.883 1.00 55.91 99 THR A N 1
ATOM 799 C CA . THR A 1 99 ? -20.074 2.308 18.596 1.00 55.91 99 THR A CA 1
ATOM 800 C C . THR A 1 99 ? -21.551 2.657 18.586 1.00 55.91 99 THR A C 1
ATOM 802 O O . THR A 1 99 ? -22.025 3.101 19.650 1.00 55.91 99 THR A O 1
#

pLDDT: mean 93.78, std 7.08, range [55.91, 98.62]

Radius of gyration: 15.97 Å; chains: 1; bounding box: 38×15×50 Å

Secondary structure (DSSP, 8-state):
--HHHHHHHHHHHHHHHHHHHHHHHTTT-HHHHHHHHHHHHHHHHHHHHHHHHHHHHHTTS---HHHHHHHHHHHHHHHHHHHHHHHHHHHHHHHHHT-

Sequence (99 aa):
GDVHCKRMTNLLRKAIQSVLKAIIHFKENKETALRDVLEVKTYNKETKEEYNKALEKLYGGELTIDVIKMREIYKHIRDCGKATAETSNYIMETIVKTT